Protein AF-A0A2N5ZGB9-F1 (afdb_monomer)

Foldseek 3Di:
DDAAEDELLCLVVVVDDDDAQGKHKYWWKEKEADDPCLVVCVVVVDDPDQQRSYAYFDWFQDPVRFIAFDDCQRCLVRVVVCCPVRVHQEYEGADDHDPVSQVVSVVVSHWYKHADHPCRVVQSVFKPRWDFDADVVVHRRGITMIIGRIGMIGID

InterPro domains:
  IPR004647 Fe-S hydro-lyase, tartrate dehydratase beta-type, catalytic domain [PF05683] (25-152)
  IPR036660 Fe-S hydro-lyase, tartrate dehydratase beta-type, catalytic domain superfamily [G3DSA:3.20.130.10] (12-154)
  IPR036660 Fe-S hydro-lyase, tartrate dehydratase beta-type, catalytic domain superfamily [SSF117457] (21-146)

Secondary structure (DSSP, 8-state):
-PPEEEEHHHHHTTS--PPTT-EEEEEEEEEE--HHHHHHHHHTT------TTEEEE-EEE-TTS-EEE-BGGGGHHHHHHHHHHS---EEEEBS---HHHHHHHHHTT-EEEEPPTT-HHHHHHHBPPPEEEE-GGGGGGSEEEEEEEEEEEEE-

Sequence (156 aa):
MSLKRILIEDIYKNKKIPLAGGFYYITGEIIIMRDTAHKRFIQNNEKIIDFNNKAIFYAGPLRSGILGPTTSSRMDPFTLWFAKERGVRLFIGKGKRDESLVKILRNMGVYCASVPGGISSYLSKNIQTPESILYKELGCESIFVSKVRHILVQFL

pLDDT: mean 93.17, std 6.61, range [49.12, 98.5]

Solvent-accessible surface area (backbone atoms only — not comparable to full-atom values): 8328 Å² total; per-residue (Å²): 134,85,75,49,78,44,49,45,47,32,49,73,68,69,74,48,82,85,51,66,73,38,63,32,31,38,25,42,42,32,37,30,33,34,72,68,38,53,54,51,41,59,76,67,61,64,77,88,73,83,37,78,53,27,29,42,30,27,30,34,54,41,98,86,64,40,35,39,70,34,66,37,49,81,47,52,90,52,46,65,53,41,35,70,81,50,61,35,43,36,39,35,19,19,74,70,62,60,66,68,57,52,52,53,35,46,77,71,67,22,47,46,32,26,34,74,83,92,44,29,72,61,42,40,76,27,35,51,84,65,46,75,78,41,60,67,89,52,56,49,35,17,34,23,43,36,42,36,66,55,46,70,32,31,29,96

Organism: Muiribacterium halophilum (NCBI:txid2053465)

Radius of gyration: 14.25 Å; Cα contacts (8 Å, |Δi|>4): 331; chains: 1; bounding box: 36×32×44 Å

Structure (mmCIF, N/CA/C/O backbone):
data_AF-A0A2N5ZGB9-F1
#
_entry.id   AF-A0A2N5ZGB9-F1
#
loop_
_atom_site.group_PDB
_atom_site.id
_atom_site.type_symbol
_atom_site.label_atom_id
_atom_site.label_alt_id
_atom_site.label_comp_id
_atom_site.label_asym_id
_atom_site.label_entity_id
_atom_site.label_seq_id
_atom_site.pdbx_PDB_ins_code
_atom_site.Cartn_x
_atom_site.Cartn_y
_atom_site.Cartn_z
_atom_site.occupancy
_atom_site.B_iso_or_equiv
_atom_site.auth_seq_id
_atom_site.auth_comp_id
_atom_site.auth_asym_id
_atom_site.auth_atom_id
_atom_site.pdbx_PDB_model_num
ATOM 1 N N . MET A 1 1 ? -6.858 -6.418 -27.625 1.00 49.12 1 MET A N 1
ATOM 2 C CA . MET A 1 1 ? -7.704 -6.385 -26.410 1.00 49.12 1 MET A CA 1
ATOM 3 C C . MET A 1 1 ? -7.255 -5.191 -25.573 1.00 49.12 1 MET A C 1
ATOM 5 O O . MET A 1 1 ? -6.086 -5.146 -25.213 1.00 49.12 1 MET A O 1
ATOM 9 N N . SER A 1 2 ? -8.090 -4.169 -25.368 1.00 66.94 2 SER A N 1
ATOM 10 C CA . SER A 1 2 ? -7.698 -2.992 -24.578 1.00 66.94 2 SER A CA 1
ATOM 11 C C . SER A 1 2 ? -7.672 -3.349 -23.088 1.00 66.94 2 SER A C 1
ATOM 13 O O . SER A 1 2 ? -8.632 -3.903 -22.553 1.00 66.94 2 SER A O 1
ATOM 15 N N . LEU A 1 3 ? -6.556 -3.071 -22.410 1.00 74.31 3 LEU A N 1
ATOM 16 C CA . LEU A 1 3 ? -6.450 -3.274 -20.964 1.00 74.31 3 LEU A CA 1
ATOM 17 C C . LEU A 1 3 ? -7.438 -2.352 -20.233 1.00 74.31 3 LEU A C 1
ATOM 19 O O . LEU A 1 3 ? -7.521 -1.154 -20.519 1.00 74.31 3 LEU A O 1
ATOM 23 N N . LYS A 1 4 ? -8.190 -2.915 -19.282 1.00 86.75 4 LYS A N 1
ATOM 24 C CA . LYS A 1 4 ? -9.226 -2.196 -18.529 1.00 86.75 4 LYS A CA 1
ATOM 25 C C . LYS A 1 4 ? -8.592 -1.216 -17.533 1.00 86.75 4 LYS A C 1
ATOM 27 O O . LYS A 1 4 ? -7.580 -1.519 -16.905 1.00 86.75 4 LYS A O 1
ATOM 32 N N . ARG A 1 5 ? -9.213 -0.042 -17.372 1.00 92.19 5 ARG A N 1
ATOM 33 C CA . ARG A 1 5 ? -8.816 1.000 -16.406 1.00 92.19 5 ARG A CA 1
ATOM 34 C C . ARG A 1 5 ? -9.733 0.996 -15.181 1.00 92.19 5 ARG A C 1
ATOM 36 O O . ARG A 1 5 ? -10.959 0.936 -15.327 1.00 92.19 5 ARG A O 1
ATOM 43 N N . ILE A 1 6 ? -9.149 1.110 -13.994 1.00 94.69 6 ILE A N 1
ATOM 44 C CA . ILE A 1 6 ? -9.844 1.182 -12.704 1.00 94.69 6 ILE A CA 1
ATOM 45 C C . ILE A 1 6 ? -9.396 2.448 -11.969 1.00 94.69 6 ILE A C 1
ATOM 47 O O . ILE A 1 6 ? -8.200 2.678 -11.792 1.00 94.69 6 ILE A O 1
ATOM 51 N N . LEU A 1 7 ? -10.357 3.260 -11.526 1.00 96.75 7 LEU A N 1
ATOM 52 C CA . LEU A 1 7 ? -10.079 4.312 -10.554 1.00 96.75 7 LEU A CA 1
ATOM 53 C C . LEU A 1 7 ? -10.034 3.679 -9.163 1.00 96.75 7 LEU A C 1
ATOM 55 O O . LEU A 1 7 ? -10.876 2.839 -8.848 1.00 96.75 7 LEU A O 1
ATOM 59 N N . ILE A 1 8 ? -9.083 4.072 -8.318 1.00 96.75 8 ILE A N 1
ATOM 60 C CA . ILE A 1 8 ? -8.980 3.525 -6.954 1.00 96.75 8 ILE A CA 1
ATOM 61 C C . ILE A 1 8 ? -10.292 3.756 -6.188 1.00 96.75 8 ILE A C 1
ATOM 63 O O . ILE A 1 8 ? -10.794 2.841 -5.544 1.00 96.75 8 ILE A O 1
ATOM 67 N N . GLU A 1 9 ? -10.922 4.919 -6.344 1.00 95.62 9 GLU A N 1
ATOM 68 C CA . GLU A 1 9 ? -12.234 5.206 -5.752 1.00 95.62 9 GLU A CA 1
ATOM 69 C C . GLU A 1 9 ? -13.369 4.275 -6.226 1.00 95.62 9 GLU A C 1
ATOM 71 O O . GLU A 1 9 ? -14.312 4.031 -5.473 1.00 95.62 9 GLU A O 1
ATOM 76 N N . ASP A 1 10 ? -13.292 3.707 -7.437 1.00 95.12 10 ASP A N 1
ATOM 77 C CA . ASP A 1 10 ? -14.307 2.768 -7.937 1.00 95.12 10 ASP A CA 1
ATOM 78 C C . ASP A 1 10 ? -14.289 1.460 -7.137 1.00 95.12 10 ASP A C 1
ATOM 80 O O . ASP A 1 10 ? -15.337 0.835 -6.968 1.00 95.12 10 ASP A O 1
ATOM 84 N N . ILE A 1 11 ? -13.120 1.062 -6.619 1.00 93.38 11 ILE A N 1
ATOM 85 C CA . ILE A 1 11 ? -12.977 -0.096 -5.725 1.00 93.38 11 ILE A CA 1
ATOM 86 C C . ILE A 1 11 ? -13.665 0.203 -4.392 1.00 93.38 11 ILE A C 1
ATOM 88 O O . ILE A 1 11 ? -14.421 -0.619 -3.877 1.00 93.38 11 ILE A O 1
ATOM 92 N N . TYR A 1 12 ? -13.470 1.408 -3.852 1.00 93.69 12 TYR A N 1
ATOM 93 C CA . TYR A 1 12 ? -14.114 1.831 -2.607 1.00 93.69 12 TYR A CA 1
ATOM 94 C C . TYR A 1 12 ? -15.635 1.920 -2.743 1.00 93.69 12 TYR A C 1
ATOM 96 O O . TYR A 1 12 ? -16.344 1.540 -1.817 1.00 93.69 12 TYR A O 1
ATOM 104 N N . LYS A 1 13 ? -16.136 2.338 -3.907 1.00 92.44 13 LYS A N 1
ATOM 105 C CA . LYS A 1 13 ? -17.571 2.446 -4.213 1.00 92.44 13 LYS A CA 1
ATOM 106 C C . LYS A 1 13 ? -18.199 1.133 -4.705 1.00 92.44 13 LYS A C 1
ATOM 108 O O . LYS A 1 13 ? -19.364 1.143 -5.087 1.00 92.44 13 LYS A O 1
ATOM 113 N N . ASN A 1 14 ? -17.446 0.027 -4.746 1.00 87.50 14 ASN A N 1
ATOM 114 C CA . ASN A 1 14 ? -17.861 -1.258 -5.332 1.00 87.50 14 ASN A CA 1
ATOM 115 C C . ASN A 1 14 ? -18.384 -1.147 -6.785 1.00 87.50 14 ASN A C 1
ATOM 117 O O . ASN A 1 14 ? -19.164 -1.981 -7.235 1.00 87.50 14 ASN A O 1
ATOM 121 N N . LYS A 1 15 ? -17.958 -0.125 -7.539 1.00 88.75 15 LYS A N 1
ATOM 122 C CA . LYS A 1 15 ? -18.366 0.092 -8.939 1.00 88.75 15 LYS A CA 1
ATOM 123 C C . LYS A 1 15 ? -17.592 -0.787 -9.914 1.00 88.75 15 LYS A C 1
ATOM 125 O O . LYS A 1 15 ? -18.078 -1.081 -11.004 1.00 88.75 15 LYS A O 1
ATOM 130 N N . LYS A 1 16 ? -16.373 -1.187 -9.541 1.00 84.31 16 LYS A N 1
ATOM 131 C CA . LYS A 1 16 ? -15.533 -2.102 -10.317 1.00 84.31 16 LYS A CA 1
ATOM 132 C C . LYS A 1 16 ? -14.898 -3.134 -9.406 1.00 84.31 16 LYS A C 1
ATOM 134 O O . LYS A 1 16 ? -14.183 -2.788 -8.471 1.00 84.31 16 LYS A O 1
ATOM 139 N N . ILE A 1 17 ? -15.130 -4.397 -9.741 1.00 86.12 17 ILE A N 1
ATOM 140 C CA . ILE A 1 17 ? -14.568 -5.548 -9.043 1.00 86.12 17 ILE A CA 1
ATOM 141 C C . ILE A 1 17 ? -13.483 -6.138 -9.950 1.00 86.12 17 ILE A C 1
ATOM 143 O O . ILE A 1 17 ? -13.806 -6.670 -11.018 1.00 86.12 17 ILE A O 1
ATOM 147 N N . PRO A 1 18 ? -12.196 -5.992 -9.600 1.00 88.00 18 PRO A N 1
ATOM 148 C CA . PRO A 1 18 ? -11.120 -6.588 -10.371 1.00 88.00 18 PRO A CA 1
ATOM 149 C C . PRO A 1 18 ? -11.144 -8.112 -10.224 1.00 88.00 18 PRO A C 1
ATOM 151 O O . PRO A 1 18 ? -11.347 -8.652 -9.138 1.00 88.00 18 PRO A O 1
ATOM 154 N N . LEU A 1 19 ? -10.908 -8.806 -11.335 1.00 90.00 19 LEU A N 1
ATOM 155 C CA . LEU A 1 19 ? -10.760 -10.261 -11.345 1.00 90.00 19 LEU A CA 1
ATOM 156 C C . LEU A 1 19 ? -9.336 -10.654 -10.942 1.00 90.00 19 LEU A C 1
ATOM 158 O O . LEU A 1 19 ? -8.373 -10.065 -11.441 1.00 90.00 19 LEU A O 1
ATOM 162 N N . ALA A 1 20 ? -9.214 -11.676 -10.093 1.00 89.69 20 ALA A N 1
ATOM 163 C CA . ALA A 1 20 ? -7.929 -12.279 -9.743 1.00 89.69 20 ALA A CA 1
ATOM 164 C C . ALA A 1 20 ? -7.184 -12.756 -11.003 1.00 89.69 20 ALA A C 1
ATOM 166 O O . ALA A 1 20 ? -7.794 -13.237 -11.959 1.00 89.69 20 ALA A O 1
ATOM 167 N N . GLY A 1 21 ? -5.868 -12.562 -11.031 1.00 91.00 21 GLY A N 1
ATOM 168 C CA . GLY A 1 21 ? -5.000 -12.809 -12.184 1.00 91.00 21 GLY A CA 1
ATOM 169 C C . GLY A 1 21 ? -5.105 -11.769 -13.306 1.00 91.00 21 GLY A C 1
ATOM 170 O O . GLY A 1 21 ? -4.236 -11.736 -14.179 1.00 91.00 21 GLY A O 1
ATOM 171 N N . GLY A 1 22 ? -6.125 -10.905 -13.291 1.00 92.94 22 GLY A N 1
ATOM 172 C CA . GLY A 1 22 ? -6.364 -9.916 -14.334 1.00 92.94 22 GLY A CA 1
ATOM 173 C C . GLY A 1 22 ? -5.418 -8.718 -14.259 1.00 92.94 22 GLY A C 1
ATOM 174 O O . GLY A 1 22 ? -5.081 -8.229 -13.178 1.00 92.94 22 GLY A O 1
ATOM 175 N N . PHE A 1 23 ? -5.036 -8.216 -15.434 1.00 94.19 23 PHE A N 1
ATOM 176 C CA . PHE A 1 23 ? -4.209 -7.023 -15.586 1.00 94.19 23 PHE A CA 1
ATOM 177 C C . PHE A 1 23 ? -5.064 -5.783 -15.831 1.00 94.19 23 PHE A C 1
ATOM 179 O O . PHE A 1 23 ? -5.936 -5.771 -16.704 1.00 94.19 23 PHE A O 1
ATOM 186 N N . TYR A 1 24 ? -4.780 -4.725 -15.079 1.00 95.50 24 TYR A N 1
ATOM 187 C CA . TYR A 1 24 ? -5.517 -3.470 -15.137 1.00 95.50 24 TYR A CA 1
ATOM 188 C C . TYR A 1 24 ? -4.566 -2.289 -15.024 1.00 95.50 24 TYR A C 1
ATOM 190 O O . TYR A 1 24 ? -3.534 -2.353 -14.357 1.00 95.50 24 TYR A O 1
ATOM 198 N N . TYR A 1 25 ? -4.958 -1.181 -15.640 1.00 95.88 25 TYR A N 1
ATOM 199 C CA . TYR A 1 25 ? -4.376 0.113 -15.324 1.00 95.88 25 TYR A CA 1
ATOM 200 C C . TYR A 1 25 ? -5.121 0.734 -14.151 1.00 95.88 25 TYR A C 1
ATOM 202 O O . TYR A 1 25 ? -6.352 0.784 -14.164 1.00 95.88 25 TYR A O 1
ATOM 210 N N . ILE A 1 26 ? -4.382 1.242 -13.172 1.00 96.06 26 ILE A N 1
ATOM 211 C CA . ILE A 1 26 ? -4.946 1.930 -12.009 1.00 96.06 26 ILE A CA 1
ATOM 212 C C . ILE A 1 26 ? -4.555 3.407 -11.970 1.00 96.06 26 ILE A C 1
ATOM 214 O O . ILE A 1 26 ? -3.423 3.780 -12.293 1.00 96.06 26 ILE A O 1
ATOM 218 N N . THR A 1 27 ? -5.517 4.226 -11.550 1.00 97.50 27 THR A N 1
ATOM 219 C CA . THR A 1 27 ? -5.421 5.686 -11.431 1.00 97.50 27 THR A CA 1
ATOM 220 C C . THR A 1 27 ? -6.040 6.124 -10.107 1.00 97.50 27 THR A C 1
ATOM 222 O O . THR A 1 27 ? -7.102 5.626 -9.733 1.00 97.50 27 THR A O 1
ATOM 225 N N . GLY A 1 28 ? -5.418 7.066 -9.401 1.00 97.62 28 GLY A N 1
ATOM 226 C CA . GLY A 1 28 ? -5.969 7.620 -8.163 1.00 97.62 28 GLY A CA 1
ATOM 227 C C . GLY A 1 28 ? -4.899 8.044 -7.166 1.00 97.62 28 GLY A C 1
ATOM 228 O O . GLY A 1 28 ? -3.752 8.291 -7.537 1.00 97.62 28 GLY A O 1
ATOM 229 N N . GLU A 1 29 ? -5.280 8.130 -5.898 1.00 98.06 29 GLU A N 1
ATOM 230 C CA . GLU A 1 29 ? -4.386 8.529 -4.813 1.00 98.06 29 GLU A CA 1
ATOM 231 C C . GLU A 1 29 ? -3.752 7.315 -4.134 1.00 98.06 29 GLU A C 1
ATOM 233 O O . GLU A 1 29 ? -4.371 6.256 -3.987 1.00 98.06 29 GLU A O 1
ATOM 238 N N . ILE A 1 30 ? -2.499 7.476 -3.720 1.00 97.88 30 ILE A N 1
ATOM 239 C CA . ILE A 1 30 ? -1.723 6.435 -3.059 1.00 97.88 30 ILE A CA 1
ATOM 240 C C . ILE A 1 30 ? -1.018 6.981 -1.819 1.00 97.88 30 ILE A C 1
ATOM 242 O O . ILE A 1 30 ? -0.515 8.105 -1.811 1.00 97.88 30 ILE A O 1
ATOM 246 N N . ILE A 1 31 ? -0.946 6.142 -0.792 1.00 98.19 31 ILE A N 1
ATOM 247 C CA . ILE A 1 31 ? -0.063 6.303 0.357 1.00 98.19 31 ILE A CA 1
ATOM 248 C C . ILE A 1 31 ? 1.120 5.361 0.158 1.00 98.19 31 ILE A C 1
ATOM 250 O O . ILE A 1 31 ? 0.948 4.147 0.062 1.00 98.19 31 ILE A O 1
ATOM 254 N N . ILE A 1 32 ? 2.323 5.914 0.068 1.00 97.56 32 ILE A N 1
ATOM 255 C CA . ILE A 1 32 ? 3.553 5.141 -0.092 1.00 97.56 32 ILE A CA 1
ATOM 256 C C . ILE A 1 32 ? 4.171 4.943 1.285 1.00 97.56 32 ILE A C 1
ATOM 258 O O . ILE A 1 32 ? 4.503 5.910 1.966 1.00 97.56 32 ILE A O 1
ATOM 262 N N . MET A 1 33 ? 4.321 3.687 1.689 1.00 97.50 33 MET A N 1
ATOM 263 C CA . MET A 1 33 ? 4.938 3.307 2.958 1.00 97.50 33 MET A CA 1
ATOM 264 C C . MET A 1 33 ? 5.387 1.849 2.913 1.00 97.50 33 MET A C 1
ATOM 266 O O . MET A 1 33 ? 4.843 1.042 2.158 1.00 97.50 33 MET A O 1
ATOM 270 N N . ARG A 1 34 ? 6.373 1.493 3.738 1.00 97.06 34 ARG A N 1
ATOM 271 C CA . ARG A 1 34 ? 6.891 0.123 3.874 1.00 97.06 34 ARG A CA 1
ATOM 272 C C . ARG A 1 34 ? 7.551 -0.085 5.236 1.00 97.06 34 ARG A C 1
ATOM 274 O O . ARG A 1 34 ? 7.775 0.882 5.954 1.00 97.06 34 ARG A O 1
ATOM 281 N N . ASP A 1 35 ? 7.814 -1.342 5.571 1.00 96.06 35 ASP A N 1
ATOM 282 C CA . ASP A 1 35 ? 8.691 -1.799 6.655 1.00 96.06 35 ASP A CA 1
ATOM 283 C C . ASP A 1 35 ? 8.520 -0.987 7.962 1.00 96.06 35 ASP A C 1
ATOM 285 O O . ASP A 1 35 ? 7.488 -1.108 8.633 1.00 96.06 35 ASP A O 1
ATOM 289 N N . THR A 1 36 ? 9.487 -0.134 8.315 1.00 97.25 36 THR A N 1
ATOM 290 C CA . THR A 1 36 ? 9.514 0.605 9.589 1.00 97.25 36 THR A CA 1
ATOM 291 C C . THR A 1 36 ? 8.312 1.529 9.765 1.00 97.25 36 THR A C 1
ATOM 293 O O . THR A 1 36 ? 7.760 1.614 10.864 1.00 97.25 36 THR A O 1
ATOM 296 N N . ALA A 1 37 ? 7.850 2.176 8.690 1.00 97.56 37 ALA A N 1
ATOM 297 C CA . ALA A 1 37 ? 6.684 3.051 8.757 1.00 97.56 37 ALA A CA 1
ATOM 298 C C . ALA A 1 37 ? 5.402 2.294 9.114 1.00 97.56 37 ALA A C 1
ATOM 300 O O . ALA A 1 37 ? 4.613 2.814 9.894 1.00 97.56 37 ALA A O 1
ATOM 301 N N . HIS A 1 38 ? 5.198 1.067 8.615 1.00 97.94 38 HIS A N 1
ATOM 302 C CA . HIS A 1 38 ? 4.022 0.269 8.994 1.00 97.94 38 HIS A CA 1
ATOM 303 C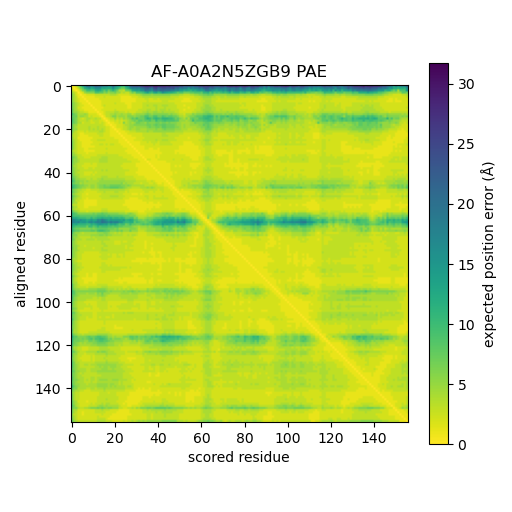 C . HIS A 1 38 ? 4.039 -0.049 10.485 1.00 97.94 38 HIS A C 1
ATOM 305 O O . HIS A 1 38 ? 3.051 0.173 11.184 1.00 97.94 38 HIS A O 1
ATOM 311 N N . LYS A 1 39 ? 5.187 -0.536 10.970 1.00 97.69 39 LYS A N 1
ATOM 312 C CA . LYS A 1 39 ? 5.366 -0.898 12.375 1.00 97.69 39 LYS A CA 1
ATOM 313 C C . LYS A 1 39 ? 5.115 0.304 13.284 1.00 97.69 39 LYS A C 1
ATOM 315 O O . LYS A 1 39 ? 4.312 0.204 14.206 1.00 97.69 39 LYS A O 1
ATOM 320 N N . ARG A 1 40 ? 5.753 1.441 12.997 1.00 97.50 40 ARG A N 1
ATOM 321 C CA . ARG A 1 40 ? 5.644 2.646 13.825 1.00 97.50 40 ARG A CA 1
ATOM 322 C C . ARG A 1 40 ? 4.246 3.258 13.780 1.00 97.50 40 ARG A C 1
ATOM 324 O O . ARG A 1 40 ? 3.722 3.614 14.828 1.00 97.50 40 ARG A O 1
ATOM 331 N N . PHE A 1 41 ? 3.612 3.281 12.606 1.00 97.81 41 PHE A N 1
ATOM 332 C CA . PHE A 1 41 ? 2.245 3.781 12.451 1.00 97.81 41 PHE A CA 1
ATOM 333 C C . PHE A 1 41 ? 1.254 3.017 13.339 1.00 97.81 41 PHE A C 1
ATOM 335 O O . PHE A 1 41 ? 0.410 3.624 13.998 1.00 97.81 41 PHE A O 1
ATOM 342 N N . ILE A 1 42 ? 1.383 1.687 13.386 1.00 97.31 42 ILE A N 1
ATOM 343 C CA . ILE A 1 42 ? 0.544 0.822 14.225 1.00 97.31 42 ILE A CA 1
ATOM 344 C C . ILE A 1 42 ? 0.876 1.011 15.706 1.00 97.31 42 ILE A C 1
ATOM 346 O O . ILE A 1 42 ? -0.032 1.219 16.504 1.00 97.31 42 ILE A O 1
ATOM 350 N N . GLN A 1 43 ? 2.161 0.975 16.075 1.00 97.19 43 GLN A N 1
ATOM 351 C CA . GLN A 1 43 ? 2.606 1.119 17.469 1.00 97.19 43 GLN A CA 1
ATOM 352 C C . GLN A 1 43 ? 2.169 2.447 18.093 1.00 97.19 43 GLN A C 1
ATOM 354 O O . GLN A 1 43 ? 1.748 2.475 19.245 1.00 97.19 43 GLN A O 1
ATOM 359 N N . ASN A 1 44 ? 2.230 3.528 17.319 1.00 96.88 44 ASN A N 1
ATOM 360 C CA . ASN A 1 44 ? 1.826 4.858 17.762 1.00 96.88 44 ASN A CA 1
ATOM 361 C C . ASN A 1 44 ? 0.321 5.117 17.596 1.00 96.88 44 ASN A C 1
ATOM 363 O O . ASN A 1 44 ? -0.167 6.162 18.019 1.00 96.88 44 ASN A O 1
ATOM 367 N N . ASN A 1 45 ? -0.411 4.202 16.953 1.00 94.00 45 ASN A N 1
ATOM 368 C CA . ASN A 1 45 ? -1.810 4.374 16.571 1.00 94.00 45 ASN A CA 1
ATOM 369 C C . ASN A 1 45 ? -2.089 5.725 15.872 1.00 94.00 45 ASN A C 1
ATOM 371 O O . ASN A 1 45 ? -3.074 6.405 16.164 1.00 94.00 45 ASN A O 1
ATOM 375 N N . GLU A 1 46 ? -1.220 6.121 14.940 1.00 95.19 46 GLU A N 1
ATOM 376 C CA . GLU A 1 46 ? -1.229 7.447 14.298 1.00 95.19 46 GLU A CA 1
ATOM 377 C C . GLU A 1 46 ? -2.569 7.772 13.643 1.00 95.19 46 GLU A C 1
ATOM 379 O O . GLU A 1 46 ? -3.032 6.996 12.820 1.00 95.19 46 GLU A O 1
ATOM 384 N N . LYS A 1 47 ? -3.208 8.915 13.906 1.00 92.81 47 LYS A N 1
ATOM 385 C CA . LYS A 1 47 ? -4.550 9.229 13.350 1.00 92.81 47 LYS A CA 1
ATOM 386 C C . LYS A 1 47 ? -4.558 10.261 12.223 1.00 92.81 47 LYS A C 1
ATOM 388 O O . LYS A 1 47 ? -5.607 10.517 11.648 1.00 92.81 47 LYS A O 1
ATOM 393 N N . ILE A 1 48 ? -3.400 10.828 11.897 1.00 92.19 48 ILE A N 1
ATOM 394 C CA . ILE A 1 48 ? -3.297 11.996 11.012 1.00 92.19 48 ILE A CA 1
ATOM 395 C C . ILE A 1 48 ? -3.527 11.685 9.524 1.00 92.19 48 ILE A C 1
ATOM 397 O O . ILE A 1 48 ? -3.766 12.594 8.736 1.00 92.19 48 ILE A O 1
ATOM 401 N N . ILE A 1 49 ? -3.461 10.411 9.123 1.00 94.44 49 ILE A N 1
ATOM 402 C CA . ILE A 1 49 ? -3.558 10.001 7.716 1.00 94.44 49 ILE A CA 1
ATOM 403 C C . ILE A 1 49 ? -4.964 9.502 7.394 1.00 94.44 49 ILE A C 1
ATOM 405 O O . ILE A 1 49 ? -5.439 8.533 7.989 1.00 94.44 49 ILE A O 1
ATOM 409 N N . ASP A 1 50 ? -5.583 10.123 6.390 1.00 94.69 50 ASP A N 1
ATOM 410 C CA . ASP A 1 50 ? -6.830 9.661 5.784 1.00 94.69 50 ASP A CA 1
ATOM 411 C C . ASP A 1 50 ? -6.564 8.663 4.645 1.00 94.69 50 ASP A C 1
ATOM 413 O O . ASP A 1 50 ? -6.034 9.017 3.587 1.00 94.69 50 ASP A O 1
ATOM 417 N N . PHE A 1 51 ? -6.997 7.419 4.842 1.00 96.75 51 PHE A N 1
ATOM 418 C CA . PHE A 1 51 ? -6.862 6.326 3.875 1.00 96.75 51 PHE A CA 1
ATOM 419 C C . PHE A 1 51 ? -8.072 6.176 2.939 1.00 96.75 51 PHE A C 1
ATOM 421 O O . PHE A 1 51 ? -8.060 5.314 2.053 1.00 96.75 51 PHE A O 1
ATOM 428 N N . ASN A 1 52 ?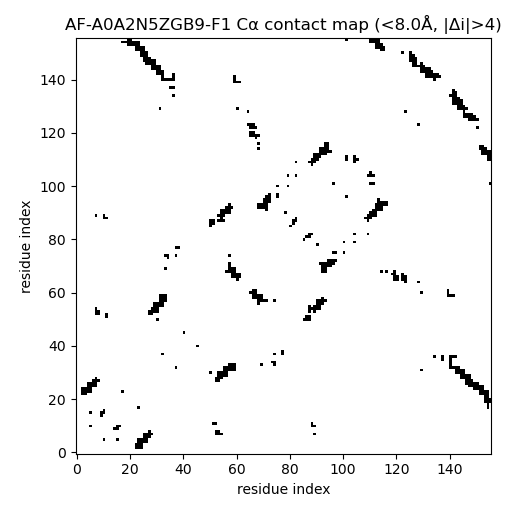 -9.118 6.993 3.095 1.00 94.56 52 ASN A N 1
ATOM 429 C CA . ASN A 1 52 ? -10.310 6.886 2.261 1.00 94.56 52 ASN A CA 1
ATOM 430 C C . ASN A 1 52 ? -9.979 7.144 0.791 1.00 94.56 52 ASN A C 1
ATOM 432 O O . ASN A 1 52 ? -9.353 8.147 0.445 1.00 94.56 52 ASN A O 1
ATOM 436 N N . ASN A 1 53 ? -10.430 6.229 -0.072 1.00 96.19 53 ASN A N 1
ATOM 437 C CA . ASN A 1 53 ? -10.190 6.240 -1.517 1.00 96.19 53 ASN A CA 1
ATOM 438 C C . ASN A 1 53 ? -8.704 6.216 -1.933 1.00 96.19 53 ASN A C 1
ATOM 440 O O . ASN A 1 53 ? -8.402 6.530 -3.087 1.00 96.19 53 ASN A O 1
ATOM 444 N N . LYS A 1 54 ? -7.779 5.817 -1.044 1.00 98.00 54 LYS A N 1
ATOM 445 C CA . LYS A 1 54 ? -6.338 5.733 -1.340 1.00 98.00 54 LYS A CA 1
ATOM 446 C C . LYS A 1 54 ? -5.833 4.305 -1.216 1.00 98.00 54 LYS A C 1
ATOM 448 O O . LYS A 1 54 ? -6.153 3.604 -0.262 1.00 98.00 54 LYS A O 1
ATOM 453 N N . ALA A 1 55 ? -4.994 3.876 -2.150 1.00 98.31 55 ALA A N 1
ATOM 454 C CA . ALA A 1 55 ? -4.309 2.594 -2.015 1.00 98.31 55 ALA A CA 1
ATOM 455 C C . ALA A 1 55 ? -3.034 2.743 -1.181 1.00 98.31 55 ALA A C 1
ATOM 457 O O . ALA A 1 55 ? -2.354 3.763 -1.277 1.00 98.31 55 ALA A O 1
ATOM 458 N N . ILE A 1 56 ? -2.649 1.710 -0.433 1.00 98.50 56 ILE A N 1
ATOM 459 C CA . ILE A 1 56 ? -1.286 1.637 0.105 1.00 98.50 56 ILE A CA 1
ATOM 460 C C . ILE A 1 56 ? -0.382 1.023 -0.964 1.00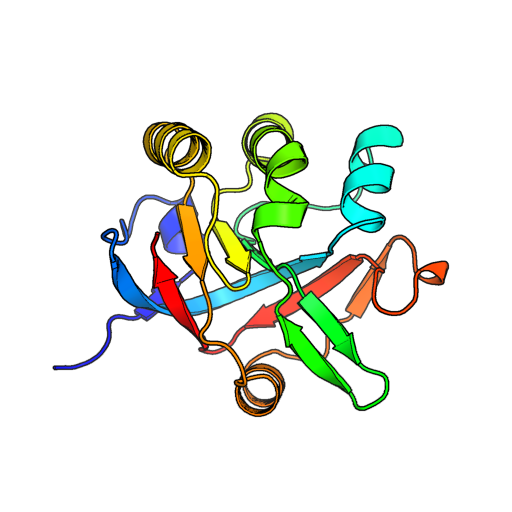 98.50 56 ILE A C 1
ATOM 462 O O . ILE A 1 56 ? -0.617 -0.101 -1.407 1.00 98.50 56 ILE A O 1
ATOM 466 N N . PHE A 1 57 ? 0.660 1.747 -1.371 1.00 97.88 57 PHE A N 1
ATOM 467 C CA . PHE A 1 57 ? 1.686 1.257 -2.285 1.00 97.88 57 PHE A CA 1
ATOM 468 C C . PHE A 1 57 ? 2.993 0.995 -1.530 1.00 97.88 57 PHE A C 1
ATOM 470 O O . PHE A 1 57 ? 3.658 1.915 -1.054 1.00 97.88 57 PHE A O 1
ATOM 477 N N . TYR A 1 58 ? 3.388 -0.273 -1.451 1.00 97.06 58 TYR A N 1
ATOM 478 C CA . TYR A 1 58 ? 4.650 -0.695 -0.862 1.00 97.06 58 TYR A CA 1
ATOM 479 C C . TYR A 1 58 ? 5.812 -0.323 -1.782 1.00 97.06 58 TYR A C 1
ATOM 481 O O . TYR A 1 58 ? 6.226 -1.087 -2.658 1.00 97.06 58 TYR A O 1
ATOM 489 N N . ALA A 1 59 ? 6.340 0.874 -1.583 1.00 94.50 59 ALA A N 1
ATOM 490 C CA . ALA A 1 59 ? 7.451 1.425 -2.337 1.00 94.50 59 ALA A CA 1
ATOM 491 C C . ALA A 1 59 ? 8.269 2.370 -1.449 1.00 94.50 59 ALA A C 1
ATOM 493 O O . ALA A 1 59 ? 7.892 2.671 -0.317 1.00 94.50 59 ALA A O 1
ATOM 494 N N . GLY A 1 60 ? 9.409 2.818 -1.961 1.00 89.94 60 GLY A N 1
ATOM 495 C CA . GLY A 1 60 ? 10.186 3.895 -1.357 1.00 89.94 60 GLY A CA 1
ATOM 496 C C . GLY A 1 60 ? 10.911 4.679 -2.450 1.00 89.94 60 GLY A C 1
ATOM 497 O O . GLY A 1 60 ? 11.450 4.052 -3.370 1.00 89.94 60 GLY A O 1
ATOM 498 N N . PRO A 1 61 ? 10.906 6.022 -2.408 1.00 85.56 61 PRO A N 1
ATOM 499 C CA . PRO A 1 61 ? 11.655 6.818 -3.369 1.00 85.56 61 PRO A CA 1
ATOM 500 C C . PRO A 1 61 ? 13.156 6.628 -3.136 1.00 85.56 61 PRO A C 1
ATOM 502 O O . PRO A 1 61 ? 13.638 6.726 -2.010 1.00 85.56 61 PRO A O 1
ATOM 505 N N . LEU A 1 62 ? 13.903 6.350 -4.199 1.00 80.31 62 LEU A N 1
ATOM 506 C CA . LEU A 1 62 ? 15.363 6.340 -4.196 1.00 80.31 62 LEU A CA 1
ATOM 507 C C . LEU A 1 62 ? 15.893 7.779 -4.243 1.00 80.31 62 LEU A C 1
ATOM 509 O O . LEU A 1 62 ? 15.196 8.689 -4.690 1.00 80.31 62 LEU A O 1
ATOM 513 N N . ARG A 1 63 ? 17.160 7.983 -3.855 1.00 70.38 63 ARG A N 1
ATOM 514 C CA . ARG A 1 63 ? 17.828 9.302 -3.915 1.00 70.38 63 ARG A CA 1
ATOM 515 C C . ARG A 1 63 ? 17.768 9.959 -5.304 1.00 70.38 63 ARG A C 1
ATOM 517 O O . ARG A 1 63 ? 17.789 11.175 -5.396 1.00 70.38 63 ARG A O 1
ATOM 524 N N . SER A 1 64 ? 17.653 9.164 -6.367 1.00 69.81 64 SER A N 1
ATOM 525 C CA . SER A 1 64 ? 17.508 9.617 -7.756 1.00 69.81 64 SER A CA 1
ATOM 526 C C . SER A 1 64 ? 16.085 10.047 -8.148 1.00 69.81 64 SER A C 1
ATOM 528 O O . SER A 1 64 ? 15.832 10.294 -9.323 1.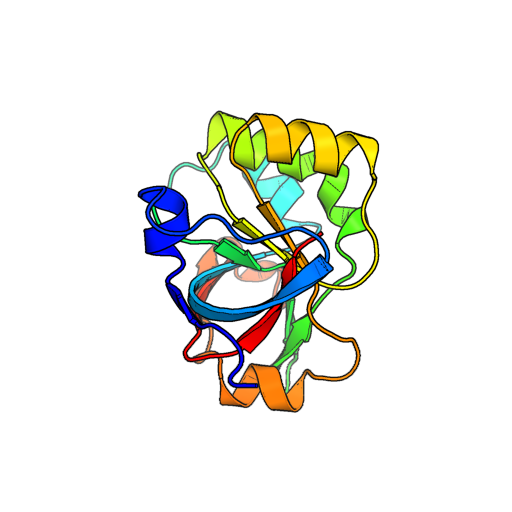00 69.81 64 SER A O 1
ATOM 530 N N . GLY A 1 65 ? 15.126 10.066 -7.215 1.00 70.12 65 GLY A N 1
ATOM 531 C CA . GLY A 1 65 ? 13.702 10.281 -7.511 1.00 70.12 65 GLY A CA 1
ATOM 532 C C . GLY A 1 65 ? 13.014 9.065 -8.149 1.00 70.12 65 GLY A C 1
ATOM 533 O O . GLY A 1 65 ? 11.831 9.113 -8.491 1.00 70.12 65 GLY A O 1
ATOM 534 N N . ILE A 1 66 ? 13.736 7.950 -8.305 1.00 82.12 66 ILE A N 1
ATOM 535 C CA . ILE A 1 66 ? 13.186 6.712 -8.855 1.00 82.12 66 ILE A CA 1
ATOM 536 C C . ILE A 1 66 ? 12.328 6.008 -7.796 1.00 82.12 66 ILE A C 1
ATOM 538 O O . ILE A 1 66 ? 12.809 5.732 -6.700 1.00 82.12 66 ILE A O 1
ATOM 542 N N . LEU A 1 67 ? 11.081 5.660 -8.119 1.00 87.25 67 LEU A N 1
ATOM 543 C CA . LEU A 1 67 ? 10.183 4.954 -7.206 1.00 87.25 67 LEU A CA 1
ATOM 544 C C . LEU A 1 67 ? 10.218 3.450 -7.492 1.00 87.25 67 LEU A C 1
ATOM 546 O O . LEU A 1 67 ? 9.726 2.982 -8.520 1.00 87.25 67 LEU A O 1
ATOM 550 N N . GLY A 1 68 ? 10.818 2.690 -6.576 1.00 87.69 68 GLY A N 1
ATOM 551 C CA . GLY A 1 68 ? 10.914 1.235 -6.675 1.00 87.69 68 GLY A CA 1
ATOM 552 C C . GLY A 1 68 ? 9.870 0.525 -5.806 1.00 87.69 68 GLY A C 1
ATOM 553 O O . GLY A 1 68 ? 9.765 0.851 -4.620 1.00 87.69 68 GLY A O 1
ATOM 554 N N . PRO A 1 69 ? 9.132 -0.471 -6.336 1.00 93.38 69 PRO A N 1
ATOM 555 C CA . PRO A 1 69 ? 8.223 -1.276 -5.533 1.00 93.38 69 PRO A CA 1
ATOM 556 C C . PRO A 1 69 ? 9.009 -2.246 -4.647 1.00 93.38 69 PRO A C 1
ATOM 558 O O . PRO A 1 69 ? 10.084 -2.740 -5.010 1.00 93.38 69 PRO A O 1
ATOM 561 N N . THR A 1 70 ? 8.444 -2.578 -3.494 1.00 93.75 70 THR A N 1
ATOM 562 C CA . THR A 1 70 ? 9.025 -3.508 -2.527 1.00 93.75 70 THR A CA 1
ATOM 563 C C . THR A 1 70 ? 8.228 -4.806 -2.437 1.00 93.75 70 THR A C 1
ATOM 565 O O . THR A 1 70 ? 7.071 -4.886 -2.849 1.00 93.75 70 THR A O 1
ATOM 568 N N . THR A 1 71 ? 8.885 -5.854 -1.946 1.00 94.94 71 THR A N 1
ATOM 569 C CA . THR A 1 71 ? 8.288 -7.185 -1.799 1.00 94.94 71 THR A CA 1
ATOM 570 C C . THR A 1 71 ? 7.107 -7.146 -0.829 1.00 94.94 71 THR A C 1
ATOM 572 O O . THR A 1 71 ? 7.279 -6.805 0.339 1.00 94.94 71 THR A O 1
ATOM 575 N N . SER A 1 72 ? 5.923 -7.521 -1.316 1.00 96.38 72 SER A N 1
ATOM 576 C CA . SER A 1 72 ? 4.654 -7.390 -0.588 1.00 96.38 72 SER A CA 1
ATOM 577 C C . SER A 1 72 ? 4.565 -8.285 0.643 1.00 96.38 72 SER A C 1
ATOM 579 O O . SER A 1 72 ? 4.024 -7.852 1.654 1.00 96.38 72 SER A O 1
ATOM 581 N N . SER A 1 73 ? 5.140 -9.491 0.589 1.00 96.00 73 SER A N 1
ATOM 582 C CA . SER A 1 73 ? 5.074 -10.460 1.691 1.00 96.00 73 SER A CA 1
ATOM 583 C C . SER A 1 73 ? 5.660 -9.938 3.003 1.00 96.00 73 SER A C 1
ATOM 585 O O . SER A 1 73 ? 5.208 -10.320 4.077 1.00 96.00 73 SER A O 1
ATOM 587 N N . ARG A 1 74 ? 6.610 -8.993 2.950 1.00 96.56 74 ARG A N 1
ATOM 588 C CA . ARG A 1 74 ? 7.140 -8.351 4.162 1.00 96.56 74 ARG A CA 1
ATOM 589 C C . ARG A 1 74 ? 6.061 -7.568 4.924 1.00 96.56 74 ARG A C 1
ATOM 591 O O . ARG A 1 74 ? 6.207 -7.344 6.120 1.00 96.56 74 ARG A O 1
ATOM 598 N N . MET A 1 75 ? 5.022 -7.098 4.226 1.00 97.81 75 MET A N 1
ATOM 599 C CA . MET A 1 75 ? 3.947 -6.268 4.781 1.00 97.81 75 MET A CA 1
ATOM 600 C C . MET A 1 75 ? 2.701 -7.078 5.161 1.00 97.81 75 MET A C 1
ATOM 602 O O . MET A 1 75 ? 1.762 -6.520 5.737 1.00 97.81 75 MET A O 1
ATOM 606 N N . ASP A 1 76 ? 2.670 -8.381 4.866 1.00 96.44 76 ASP A N 1
ATOM 607 C CA . ASP A 1 76 ? 1.554 -9.276 5.196 1.00 96.44 76 ASP A CA 1
ATOM 608 C C . ASP A 1 76 ? 1.145 -9.197 6.685 1.00 96.44 76 ASP A C 1
ATOM 610 O O . ASP A 1 76 ? -0.052 -9.013 6.932 1.00 96.44 76 ASP A O 1
ATOM 614 N N . PRO A 1 77 ? 2.075 -9.162 7.671 1.00 96.94 77 PRO A N 1
ATOM 615 C CA . PRO A 1 77 ? 1.721 -9.050 9.093 1.00 96.94 77 PRO A CA 1
ATOM 616 C C . PRO A 1 77 ? 0.919 -7.794 9.469 1.00 96.94 77 PRO A C 1
ATOM 618 O O . PRO A 1 77 ? 0.195 -7.794 10.459 1.00 96.94 77 PRO A O 1
ATOM 621 N N . PHE A 1 78 ? 1.033 -6.716 8.688 1.00 97.44 78 PHE A N 1
ATOM 622 C CA . PHE A 1 78 ? 0.372 -5.434 8.962 1.00 97.44 78 PHE A CA 1
ATOM 623 C C . PHE A 1 78 ? -0.906 -5.238 8.142 1.00 97.44 78 PHE A C 1
ATOM 625 O O . PHE A 1 78 ? -1.761 -4.424 8.485 1.00 97.44 78 PHE A O 1
ATOM 632 N N . THR A 1 79 ? -1.042 -5.964 7.033 1.00 97.38 79 THR A N 1
ATOM 633 C CA . THR A 1 79 ? -2.044 -5.671 5.998 1.00 97.38 79 THR A CA 1
ATOM 634 C C . THR A 1 79 ? -3.469 -5.829 6.512 1.00 97.38 79 THR A C 1
ATOM 636 O O . THR A 1 79 ? -4.309 -4.965 6.265 1.00 97.38 79 THR A O 1
ATOM 639 N N . LEU A 1 80 ? -3.736 -6.889 7.283 1.00 97.31 80 LEU A N 1
ATOM 640 C CA . LEU A 1 80 ? -5.059 -7.116 7.866 1.00 97.31 80 LEU A CA 1
ATOM 641 C C . LEU A 1 80 ? -5.460 -5.999 8.841 1.00 97.31 80 LEU A C 1
ATOM 643 O O . LEU A 1 80 ? -6.626 -5.611 8.874 1.00 97.31 80 LEU A O 1
ATOM 647 N N . TRP A 1 81 ? -4.503 -5.455 9.597 1.00 97.81 81 TRP A N 1
ATOM 648 C CA . TRP A 1 81 ? -4.751 -4.339 10.509 1.00 97.81 81 TRP A CA 1
ATOM 649 C C . TRP A 1 81 ? -5.139 -3.073 9.740 1.00 97.81 81 TRP A C 1
ATOM 651 O O . TRP A 1 81 ? -6.159 -2.468 10.044 1.00 97.81 81 TRP A O 1
ATOM 661 N N . PHE A 1 82 ? -4.406 -2.709 8.681 1.00 98.25 82 PHE A N 1
ATOM 662 C CA . PHE A 1 82 ? -4.756 -1.542 7.855 1.00 98.25 82 PHE A CA 1
ATOM 663 C C . PHE A 1 82 ? -6.109 -1.704 7.150 1.00 98.25 82 PHE A C 1
ATOM 665 O O . PHE A 1 82 ? -6.858 -0.737 7.016 1.00 98.25 82 PHE A O 1
ATOM 672 N N . ALA A 1 83 ? -6.445 -2.922 6.727 1.00 97.56 83 ALA A N 1
ATOM 673 C CA . ALA A 1 83 ? -7.751 -3.217 6.153 1.00 97.56 83 ALA A CA 1
ATOM 674 C C . ALA A 1 83 ? -8.890 -2.993 7.164 1.00 97.56 83 ALA A C 1
ATOM 676 O O . ALA A 1 83 ? -9.885 -2.356 6.826 1.00 97.56 83 ALA A O 1
ATOM 677 N N . LYS A 1 84 ? -8.740 -3.489 8.401 1.00 97.00 84 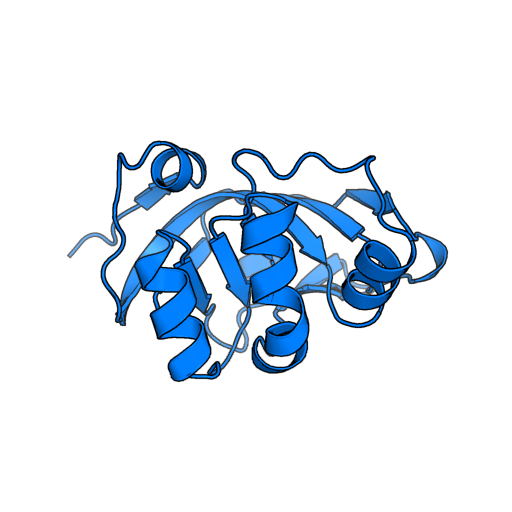LYS A N 1
ATOM 678 C CA . LYS A 1 84 ? -9.774 -3.414 9.447 1.00 97.00 84 LYS A CA 1
ATOM 679 C C . LYS A 1 84 ? -9.861 -2.044 10.110 1.00 97.00 84 LYS A C 1
ATOM 681 O O . LYS A 1 84 ? -10.927 -1.446 10.139 1.00 97.00 84 LYS A O 1
ATOM 686 N N . GLU A 1 85 ? -8.736 -1.542 10.601 1.00 96.62 85 GLU A N 1
ATOM 687 C CA . GLU A 1 85 ? -8.693 -0.348 11.448 1.00 96.62 85 GLU A CA 1
ATOM 688 C C . GLU A 1 85 ? -8.678 0.945 10.635 1.00 96.62 85 GLU A C 1
ATOM 690 O O . GLU A 1 85 ? -9.106 1.991 11.115 1.00 96.62 85 GLU A O 1
ATOM 695 N N . ARG A 1 86 ? -8.159 0.893 9.400 1.00 97.00 86 ARG A N 1
ATOM 696 C CA . ARG A 1 86 ? -7.987 2.071 8.532 1.00 97.00 86 ARG A CA 1
ATOM 697 C C . ARG A 1 86 ? -8.809 2.021 7.252 1.00 97.00 86 ARG A C 1
ATOM 699 O O . ARG A 1 86 ? -8.717 2.943 6.449 1.00 97.00 86 ARG A O 1
ATOM 706 N N . GLY A 1 87 ? -9.615 0.976 7.058 1.00 96.38 87 GLY A N 1
ATOM 707 C CA . GLY A 1 87 ? -10.517 0.856 5.912 1.00 96.38 87 GLY A CA 1
ATOM 708 C C . GLY A 1 87 ? -9.805 0.772 4.559 1.00 96.38 87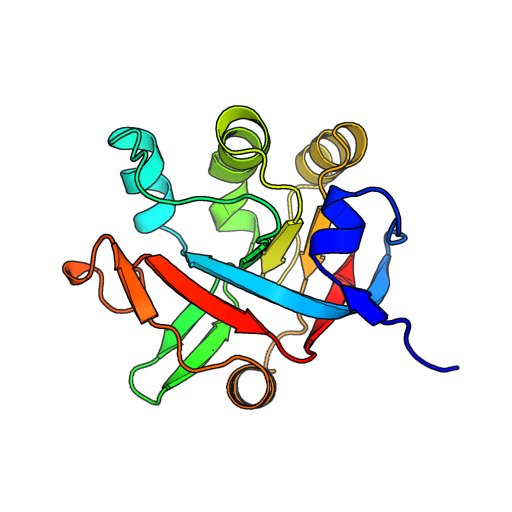 GLY A C 1
ATOM 709 O O . GLY A 1 87 ? -10.393 1.109 3.530 1.00 96.38 87 GLY A O 1
ATOM 710 N N . VAL A 1 88 ? -8.533 0.358 4.530 1.00 97.94 88 VAL A N 1
ATOM 711 C CA . VAL A 1 88 ? -7.768 0.262 3.281 1.00 97.94 88 VAL A CA 1
ATOM 712 C C . VAL A 1 88 ? -8.307 -0.885 2.431 1.00 97.94 88 VAL A C 1
ATOM 714 O O . VAL A 1 88 ? -8.344 -2.034 2.871 1.00 97.94 88 VAL A O 1
ATOM 717 N N . ARG A 1 89 ? -8.688 -0.582 1.184 1.00 97.31 89 ARG A N 1
ATOM 718 C CA . ARG A 1 89 ? -9.281 -1.559 0.252 1.00 97.31 89 ARG A CA 1
ATOM 719 C C . ARG A 1 89 ? -8.362 -2.009 -0.874 1.00 97.31 89 ARG A C 1
ATOM 721 O O . ARG A 1 89 ? -8.688 -2.975 -1.559 1.00 97.31 89 ARG A O 1
ATOM 728 N N . LEU A 1 90 ? -7.225 -1.346 -1.073 1.00 97.94 90 LEU A N 1
ATOM 729 C CA . LEU A 1 90 ? -6.260 -1.721 -2.102 1.00 97.94 90 LEU A CA 1
ATOM 730 C C . LEU A 1 90 ? -4.828 -1.620 -1.578 1.00 97.94 90 LEU A C 1
ATOM 732 O O . LEU A 1 90 ? -4.390 -0.560 -1.131 1.00 97.94 90 LEU A O 1
ATOM 736 N N . PHE A 1 91 ? -4.095 -2.721 -1.708 1.00 98.19 91 PHE A N 1
ATOM 737 C CA . PHE A 1 91 ? -2.670 -2.811 -1.420 1.00 98.19 91 PHE A CA 1
ATOM 738 C C . PHE A 1 91 ? -1.905 -3.171 -2.689 1.00 98.19 91 PHE A C 1
ATOM 740 O O . PHE A 1 91 ? -2.262 -4.124 -3.382 1.00 98.19 91 PHE A O 1
ATOM 747 N N . ILE A 1 92 ? -0.843 -2.428 -2.985 1.00 97.62 92 ILE A N 1
ATOM 748 C CA . ILE A 1 92 ? -0.026 -2.591 -4.188 1.00 97.62 92 ILE A CA 1
ATOM 749 C C . ILE A 1 92 ? 1.418 -2.847 -3.753 1.00 97.62 92 ILE A C 1
ATOM 751 O O . ILE A 1 92 ? 1.922 -2.173 -2.861 1.00 97.62 92 ILE A O 1
ATOM 755 N N . GLY A 1 93 ? 2.115 -3.782 -4.386 1.00 96.50 93 GLY A N 1
ATOM 756 C CA . GLY A 1 93 ? 3.544 -4.027 -4.162 1.00 96.50 93 GLY A CA 1
ATOM 757 C C . GLY A 1 93 ? 4.126 -4.890 -5.274 1.00 96.50 93 GLY A C 1
ATOM 758 O O . GLY A 1 93 ? 3.582 -4.894 -6.370 1.00 96.50 93 GLY A O 1
ATOM 759 N N . LYS A 1 94 ? 5.215 -5.626 -5.032 1.00 95.44 94 LYS A N 1
ATOM 760 C CA . LYS A 1 94 ? 5.717 -6.644 -5.978 1.00 95.44 94 LYS A CA 1
ATOM 761 C C . LYS A 1 94 ? 5.789 -8.034 -5.354 1.00 95.44 94 LYS A C 1
ATOM 763 O O . LYS A 1 94 ? 5.853 -8.178 -4.131 1.00 95.44 94 LYS A O 1
ATOM 768 N N . GLY A 1 95 ? 5.862 -9.047 -6.211 1.00 91.81 95 GLY A N 1
ATOM 769 C CA . GLY A 1 95 ? 6.049 -10.440 -5.813 1.00 91.81 95 GLY A CA 1
ATOM 770 C C . GLY A 1 95 ? 4.771 -11.105 -5.304 1.00 91.81 95 GLY A C 1
ATOM 771 O O . GLY A 1 95 ? 3.678 -10.545 -5.409 1.00 91.81 95 GLY A O 1
ATOM 772 N N . LYS A 1 96 ? 4.940 -12.326 -4.789 1.00 89.25 96 LYS A N 1
ATOM 773 C CA . LYS A 1 96 ? 3.865 -13.139 -4.212 1.00 89.25 96 LYS A CA 1
ATOM 774 C C . LYS A 1 96 ? 3.535 -12.685 -2.785 1.00 89.25 96 LYS A C 1
ATOM 776 O O . LYS A 1 96 ? 4.345 -12.023 -2.132 1.00 89.25 96 LYS A O 1
ATOM 781 N N . ARG A 1 97 ? 2.343 -13.059 -2.329 1.00 94.25 97 ARG A N 1
ATOM 782 C CA . ARG A 1 97 ? 1.835 -12.863 -0.965 1.00 94.25 97 ARG A CA 1
ATOM 783 C C . ARG A 1 97 ? 1.345 -14.195 -0.419 1.00 94.25 97 ARG A C 1
ATOM 785 O O . ARG A 1 97 ? 1.149 -15.127 -1.198 1.00 94.25 97 ARG A O 1
ATOM 792 N N . ASP A 1 98 ? 1.133 -14.257 0.885 1.00 93.94 98 ASP A N 1
ATOM 793 C CA . ASP A 1 98 ? 0.460 -15.391 1.508 1.00 93.94 98 ASP A CA 1
ATOM 794 C C . ASP A 1 98 ? -0.963 -15.569 0.934 1.00 93.94 98 ASP A C 1
ATOM 796 O O . ASP A 1 98 ? -1.797 -14.660 0.985 1.00 93.94 98 ASP A O 1
ATOM 800 N N . GLU A 1 99 ? -1.242 -16.740 0.356 1.00 93.12 99 GLU A N 1
ATOM 801 C CA . GLU A 1 99 ? -2.523 -17.028 -0.302 1.00 93.12 99 GLU A CA 1
ATOM 802 C C . GLU A 1 99 ? -3.700 -17.044 0.681 1.00 93.12 99 GLU A C 1
ATOM 804 O O . GLU A 1 99 ? -4.812 -16.634 0.330 1.00 93.12 99 GLU A O 1
ATOM 809 N N . SER A 1 100 ? -3.463 -17.470 1.926 1.00 95.00 100 SER A N 1
ATOM 810 C CA . SER A 1 100 ? -4.485 -17.479 2.971 1.00 95.00 100 SER A CA 1
ATOM 811 C C . SER A 1 100 ? -4.881 -16.053 3.351 1.00 95.00 100 SER A C 1
ATOM 813 O O . SER A 1 100 ? -6.074 -15.743 3.417 1.00 95.00 100 SER A O 1
ATOM 815 N N . LEU A 1 101 ? -3.902 -15.148 3.474 1.00 95.44 101 LEU A N 1
ATOM 816 C CA . LEU A 1 101 ? -4.153 -13.730 3.715 1.00 95.44 101 LEU A CA 1
ATOM 817 C C . LEU A 1 101 ? -4.905 -13.095 2.542 1.00 95.44 101 LEU A C 1
ATOM 819 O O . LEU A 1 101 ? -5.896 -12.400 2.760 1.00 95.44 101 LEU A O 1
ATOM 823 N N . VAL A 1 102 ? -4.473 -13.340 1.301 1.00 94.50 102 VAL A N 1
ATOM 824 C CA . VAL A 1 102 ? -5.149 -12.802 0.106 1.00 94.50 102 VAL A CA 1
ATOM 825 C C . VAL A 1 102 ? -6.609 -13.255 0.057 1.00 94.50 102 VAL A C 1
ATOM 827 O O . VAL A 1 102 ? -7.490 -12.440 -0.220 1.00 94.50 102 VAL A O 1
ATOM 830 N N . LYS A 1 103 ? -6.893 -14.520 0.385 1.00 93.25 103 LYS A N 1
ATOM 831 C CA . LYS A 1 103 ? -8.264 -15.046 0.452 1.00 93.25 103 LYS A CA 1
ATOM 832 C C . LYS A 1 103 ? -9.100 -14.348 1.529 1.00 93.25 103 LYS A C 1
ATOM 834 O O . LYS A 1 103 ? -10.241 -13.979 1.255 1.00 93.25 103 LYS A O 1
ATOM 839 N N . ILE A 1 104 ? -8.540 -14.133 2.722 1.00 95.62 104 ILE A N 1
ATOM 840 C CA . ILE A 1 104 ? -9.210 -13.398 3.809 1.00 95.62 104 ILE A CA 1
ATOM 841 C C . ILE A 1 104 ? -9.549 -11.973 3.361 1.00 95.62 104 ILE A C 1
ATOM 843 O O . ILE A 1 104 ? -10.698 -11.551 3.475 1.00 95.62 104 ILE A O 1
ATOM 847 N N . LEU A 1 105 ? -8.574 -11.251 2.803 1.00 95.56 105 LEU A N 1
ATOM 848 C CA . LEU A 1 105 ? -8.760 -9.877 2.334 1.00 95.56 105 LEU A CA 1
ATOM 849 C C . LEU A 1 105 ? -9.816 -9.804 1.227 1.00 95.56 105 LEU A C 1
ATOM 851 O O . LEU A 1 105 ? -10.709 -8.959 1.286 1.00 95.56 105 LEU A O 1
ATOM 855 N N . ARG A 1 106 ? -9.789 -10.738 0.271 1.00 90.81 106 ARG A N 1
ATOM 856 C CA . ARG A 1 106 ? -10.780 -10.808 -0.809 1.00 90.81 106 ARG A CA 1
ATOM 857 C C . ARG A 1 106 ? -12.202 -10.951 -0.270 1.00 90.81 106 ARG A C 1
ATOM 859 O O . ARG A 1 106 ? -13.090 -10.238 -0.728 1.00 90.81 106 ARG A O 1
ATOM 866 N N . ASN A 1 107 ? -12.412 -11.805 0.731 1.00 92.25 107 ASN A N 1
ATOM 867 C CA . ASN A 1 107 ? -13.719 -11.975 1.375 1.00 92.25 107 ASN A CA 1
ATOM 868 C C . ASN A 1 107 ? -14.190 -10.711 2.118 1.00 92.25 107 ASN A C 1
ATOM 870 O O . ASN A 1 107 ? -15.387 -10.522 2.307 1.00 92.25 107 ASN A O 1
ATOM 874 N N . MET A 1 108 ? -13.266 -9.826 2.502 1.00 93.69 108 MET A N 1
ATOM 875 C CA . MET A 1 108 ? -13.561 -8.515 3.092 1.00 93.69 108 MET A CA 1
ATOM 876 C C . MET A 1 108 ? -13.778 -7.410 2.038 1.00 93.69 108 MET A C 1
ATOM 878 O O . MET A 1 108 ? -13.977 -6.249 2.396 1.00 93.69 108 MET A O 1
ATOM 882 N N . GLY A 1 109 ? -13.712 -7.732 0.740 1.00 92.69 109 GLY A N 1
ATOM 883 C CA . GLY A 1 109 ? -13.745 -6.740 -0.341 1.00 92.69 109 GLY A CA 1
ATOM 884 C C . GLY A 1 109 ? -12.465 -5.903 -0.434 1.00 92.69 109 GLY A C 1
ATOM 885 O O . GLY A 1 109 ? -12.506 -4.758 -0.885 1.00 92.69 109 GLY A O 1
ATOM 886 N N . VAL A 1 110 ? -11.341 -6.457 0.025 1.00 96.31 110 VAL A N 1
ATOM 887 C CA . VAL A 1 110 ? -10.018 -5.832 0.028 1.00 96.31 110 VAL A CA 1
ATOM 888 C C . VAL A 1 110 ? -9.118 -6.556 -0.966 1.00 96.31 110 VAL A C 1
ATOM 890 O O . VAL A 1 110 ? -9.016 -7.782 -0.971 1.00 96.31 110 VAL A O 1
ATOM 893 N N . TYR A 1 111 ? -8.441 -5.791 -1.813 1.00 96.19 111 TYR A N 1
ATOM 894 C CA . TYR A 1 111 ? -7.715 -6.318 -2.959 1.00 96.19 111 TYR A CA 1
ATOM 895 C C . TYR A 1 111 ? -6.209 -6.130 -2.809 1.00 96.19 111 TYR A C 1
ATOM 897 O O . TYR A 1 111 ? -5.722 -5.108 -2.323 1.00 96.19 111 TYR A O 1
ATOM 905 N N . CYS A 1 112 ? -5.466 -7.126 -3.280 1.00 96.81 112 CYS A N 1
ATOM 9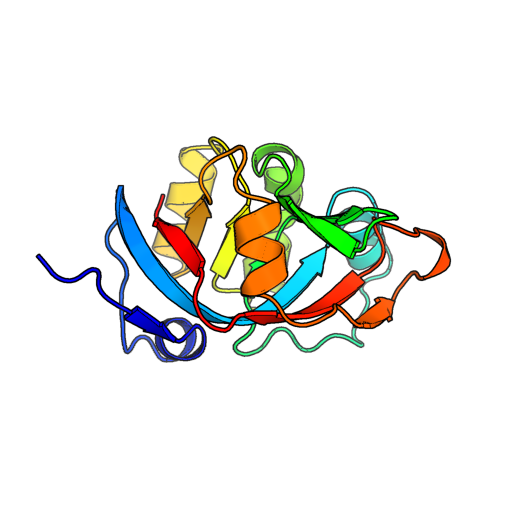06 C CA . CYS A 1 112 ? -4.017 -7.077 -3.397 1.00 96.81 112 CYS A CA 1
ATOM 907 C C . CYS A 1 112 ? -3.645 -7.054 -4.876 1.00 96.81 112 CYS A C 1
ATOM 909 O O . CYS A 1 112 ? -4.187 -7.826 -5.664 1.00 96.81 112 CYS A O 1
ATOM 911 N N . ALA A 1 113 ? -2.712 -6.188 -5.247 1.00 96.62 113 ALA A N 1
ATOM 912 C CA . ALA A 1 113 ? -2.213 -6.090 -6.604 1.00 96.62 113 ALA A CA 1
ATOM 913 C C . ALA A 1 113 ? -0.682 -6.073 -6.624 1.00 96.62 113 ALA A C 1
ATOM 915 O O . ALA A 1 113 ? -0.025 -5.552 -5.720 1.00 96.62 113 ALA A O 1
ATOM 916 N N . SER A 1 114 ? -0.111 -6.653 -7.670 1.00 95.94 114 SER A N 1
ATOM 917 C CA . SER A 1 114 ? 1.325 -6.742 -7.883 1.00 95.94 114 SER A CA 1
ATOM 918 C C . SER A 1 114 ? 1.708 -5.958 -9.129 1.00 95.94 114 SER A C 1
ATOM 920 O O . SER A 1 114 ? 1.087 -6.096 -10.185 1.00 95.94 114 SER A O 1
ATOM 922 N N . VAL A 1 115 ? 2.732 -5.122 -9.014 1.00 95.56 115 VAL A N 1
ATOM 923 C CA . VAL A 1 115 ? 3.405 -4.537 -10.168 1.00 95.56 115 VAL A CA 1
ATOM 924 C C . VAL A 1 115 ? 4.497 -5.488 -10.671 1.00 95.56 115 VAL A C 1
ATOM 926 O O . VAL A 1 115 ? 5.174 -6.129 -9.856 1.00 95.56 115 VAL A O 1
ATOM 929 N N . PRO A 1 116 ? 4.729 -5.567 -11.995 1.00 89.25 116 PRO A N 1
ATOM 930 C CA . PRO A 1 116 ? 5.883 -6.278 -12.536 1.00 89.25 116 PRO A CA 1
ATOM 931 C C . PRO A 1 116 ? 7.207 -5.783 -11.928 1.00 89.25 116 PRO A C 1
ATOM 933 O O . PRO A 1 116 ? 7.368 -4.604 -11.625 1.00 89.25 116 PRO A O 1
ATOM 936 N N . GLY A 1 117 ? 8.181 -6.675 -11.739 1.00 82.00 117 GLY A N 1
ATOM 937 C CA . GLY A 1 117 ? 9.525 -6.282 -11.299 1.00 82.00 117 GLY A CA 1
ATOM 938 C C . GLY A 1 117 ? 10.277 -5.492 -12.378 1.00 82.00 117 GLY A C 1
ATOM 939 O O . GLY A 1 117 ? 10.021 -5.665 -13.563 1.00 82.00 117 GLY A O 1
ATOM 940 N N . GLY A 1 118 ? 11.216 -4.626 -11.978 1.00 82.69 118 GLY A N 1
ATOM 941 C CA . GLY A 1 118 ? 12.090 -3.907 -12.922 1.00 82.69 118 GLY A CA 1
ATOM 942 C C . GLY A 1 118 ? 11.470 -2.679 -13.603 1.00 82.69 118 GLY A C 1
ATOM 943 O O . GLY A 1 118 ? 12.086 -2.095 -14.486 1.00 82.69 118 GLY A O 1
ATOM 944 N N . ILE A 1 119 ? 10.281 -2.239 -13.180 1.00 88.75 119 ILE A N 1
ATOM 945 C CA . ILE A 1 119 ? 9.542 -1.146 -13.836 1.00 88.75 119 ILE A CA 1
ATOM 946 C C . ILE A 1 119 ? 9.724 0.234 -13.182 1.00 88.75 119 ILE A C 1
ATOM 948 O O . ILE A 1 119 ? 8.913 1.131 -13.404 1.00 88.75 119 ILE A O 1
ATOM 952 N N . SER A 1 120 ? 10.748 0.439 -12.352 1.00 87.69 120 SER A N 1
ATOM 953 C CA . SER A 1 120 ? 10.865 1.658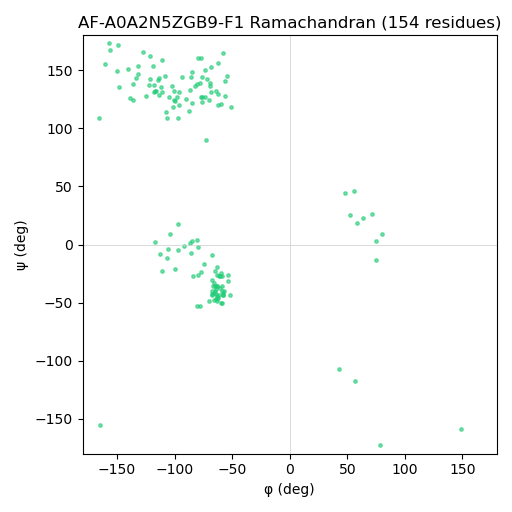 -11.533 1.00 87.69 120 SER A CA 1
ATOM 954 C C . SER A 1 120 ? 10.893 2.951 -12.365 1.00 87.69 120 SER A C 1
ATOM 956 O O . SER A 1 120 ? 10.283 3.943 -11.979 1.00 87.69 120 SER A O 1
ATOM 958 N N . SER A 1 121 ? 11.516 2.935 -13.552 1.00 88.50 121 SER A N 1
ATOM 959 C CA . SER A 1 121 ? 11.485 4.081 -14.482 1.00 88.50 121 SER A CA 1
ATOM 960 C C . SER A 1 121 ? 10.070 4.370 -15.004 1.00 88.50 121 SER A C 1
ATOM 962 O O . SER A 1 121 ? 9.657 5.525 -15.092 1.00 88.50 121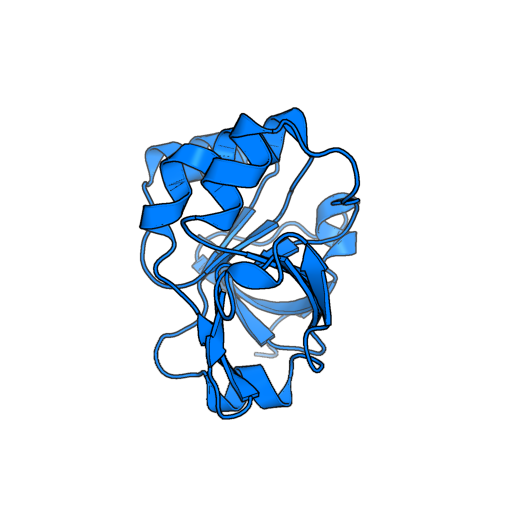 SER A O 1
ATOM 964 N N . TYR A 1 122 ? 9.296 3.323 -15.304 1.00 91.44 122 TYR A N 1
ATOM 965 C CA . TYR A 1 122 ? 7.897 3.457 -15.709 1.00 91.44 122 TYR A CA 1
ATOM 966 C C . TYR A 1 122 ? 7.031 4.005 -14.568 1.00 91.44 122 TYR A C 1
ATOM 968 O O . TYR A 1 122 ? 6.208 4.889 -14.801 1.00 91.44 122 TYR A O 1
ATOM 976 N N . LEU A 1 123 ? 7.238 3.539 -13.334 1.00 92.00 123 LEU A N 1
ATOM 977 C CA . LEU A 1 123 ? 6.519 4.046 -12.164 1.00 92.00 123 LEU A CA 1
ATOM 978 C C . LEU A 1 123 ? 6.815 5.526 -11.923 1.00 92.00 123 LEU A C 1
ATOM 980 O O . LEU A 1 123 ? 5.877 6.303 -11.779 1.00 92.00 123 LEU A O 1
ATOM 984 N N . SER A 1 124 ? 8.081 5.941 -11.976 1.00 88.94 124 SER A N 1
ATOM 985 C CA . SER A 1 124 ? 8.470 7.348 -11.799 1.00 88.94 124 SER A CA 1
ATOM 986 C C . SER A 1 124 ? 7.896 8.300 -12.845 1.00 88.94 124 SER A C 1
ATOM 988 O O . SER A 1 124 ? 7.699 9.471 -12.549 1.00 88.94 124 SER A O 1
ATOM 990 N N . LYS A 1 125 ? 7.598 7.825 -14.059 1.00 91.75 125 LYS A N 1
ATOM 991 C CA . LYS A 1 125 ? 6.920 8.641 -15.083 1.00 91.75 125 LYS A CA 1
ATOM 992 C C . LYS A 1 125 ? 5.418 8.790 -14.827 1.00 91.75 125 LYS A C 1
ATOM 994 O O . LYS A 1 125 ? 4.799 9.728 -15.325 1.00 91.75 125 LYS A O 1
ATOM 999 N N . ASN A 1 126 ? 4.826 7.856 -14.085 1.00 94.50 126 ASN A N 1
ATOM 1000 C CA . ASN A 1 126 ? 3.377 7.724 -13.931 1.00 94.50 126 ASN A CA 1
ATOM 1001 C C . ASN A 1 126 ? 2.862 8.029 -12.527 1.00 94.50 126 ASN A C 1
ATOM 1003 O O . ASN A 1 126 ? 1.649 8.116 -12.331 1.00 94.50 126 ASN A O 1
ATOM 1007 N N . ILE A 1 127 ? 3.762 8.208 -11.570 1.00 94.19 127 ILE A N 1
ATOM 1008 C CA . ILE A 1 127 ? 3.470 8.599 -10.199 1.00 94.19 127 ILE A CA 1
ATOM 1009 C C . ILE A 1 127 ? 4.063 9.984 -9.992 1.00 94.19 127 ILE A C 1
ATOM 1011 O O . ILE A 1 127 ? 5.221 10.227 -10.320 1.00 94.19 127 ILE A O 1
ATOM 1015 N N . GLN A 1 128 ? 3.241 10.905 -9.497 1.00 93.88 128 GLN A N 1
ATOM 1016 C CA . GLN A 1 128 ? 3.694 12.254 -9.171 1.00 93.88 128 GLN A CA 1
ATOM 1017 C C . GLN A 1 128 ? 4.755 12.207 -8.064 1.00 93.88 128 GLN A C 1
ATOM 1019 O O . GLN A 1 128 ? 4.801 11.255 -7.281 1.00 93.88 128 GLN A O 1
ATOM 1024 N N . THR A 1 129 ? 5.602 13.230 -7.985 1.00 90.94 129 THR A N 1
ATOM 1025 C CA . THR A 1 129 ? 6.616 13.334 -6.929 1.00 90.94 129 THR A CA 1
ATOM 1026 C C . THR A 1 129 ? 5.964 13.146 -5.553 1.00 90.94 129 THR A C 1
ATOM 1028 O O . THR A 1 129 ? 5.071 13.920 -5.215 1.00 90.94 129 THR A O 1
ATOM 1031 N N . PRO A 1 130 ? 6.347 12.112 -4.779 1.00 92.69 130 PRO A N 1
ATOM 1032 C CA . PRO A 1 130 ? 5.733 11.862 -3.484 1.00 92.69 130 PRO A CA 1
ATOM 1033 C C . PRO A 1 130 ? 6.109 12.926 -2.456 1.00 92.69 130 PRO A C 1
ATOM 1035 O O . PRO A 1 130 ? 7.283 13.267 -2.309 1.00 92.69 130 PRO A O 1
ATOM 1038 N N . GLU A 1 131 ? 5.128 13.387 -1.690 1.00 92.62 131 GLU A N 1
ATOM 1039 C CA . GLU A 1 131 ? 5.331 14.342 -0.602 1.00 92.62 131 GLU A CA 1
ATOM 1040 C C . GLU A 1 131 ? 5.353 13.604 0.734 1.00 92.62 131 GLU A C 1
ATOM 1042 O O . GLU A 1 131 ? 4.419 12.870 1.058 1.00 92.62 131 GLU A O 1
ATOM 1047 N N . SER A 1 132 ? 6.432 13.769 1.505 1.00 94.06 132 SER A N 1
ATOM 1048 C CA . SER A 1 132 ? 6.563 13.126 2.815 1.00 94.06 132 SER A CA 1
ATOM 1049 C C . SER A 1 132 ? 5.708 13.846 3.852 1.00 94.06 132 SER A C 1
ATOM 1051 O O . SER A 1 132 ? 5.900 15.039 4.106 1.00 94.06 132 SER A O 1
ATOM 1053 N N . ILE A 1 133 ? 4.799 13.102 4.476 1.00 95.62 133 ILE A N 1
ATOM 1054 C CA . ILE A 1 133 ? 3.830 13.621 5.447 1.00 95.62 133 ILE A CA 1
ATOM 1055 C C . ILE A 1 133 ? 4.089 13.144 6.872 1.00 95.62 133 ILE A C 1
ATOM 1057 O O . ILE A 1 133 ? 3.674 13.814 7.813 1.00 95.62 133 ILE A O 1
ATOM 1061 N N . LEU A 1 134 ? 4.789 12.021 7.055 1.00 96.31 134 LEU A N 1
ATOM 1062 C CA . LEU A 1 134 ? 5.098 11.494 8.381 1.00 96.31 134 LEU A CA 1
ATOM 1063 C C . LEU A 1 134 ? 6.422 10.732 8.388 1.00 96.31 134 LEU A C 1
ATOM 1065 O O . LEU A 1 134 ? 6.799 10.108 7.395 1.00 96.31 134 LEU A O 1
ATOM 1069 N N . TYR A 1 135 ? 7.094 10.765 9.539 1.00 95.94 135 TYR A N 1
ATOM 1070 C CA . TYR A 1 135 ? 8.364 10.084 9.789 1.00 95.94 135 TYR A CA 1
ATOM 1071 C C . TYR A 1 135 ? 9.470 10.460 8.791 1.00 95.94 135 TYR A C 1
ATOM 1073 O O . TYR A 1 135 ? 10.156 9.585 8.264 1.00 95.94 135 TYR A O 1
ATOM 1081 N N . LYS A 1 136 ? 9.636 11.764 8.516 1.00 95.12 136 LYS A N 1
ATOM 1082 C CA . LYS A 1 136 ? 10.620 12.306 7.555 1.00 95.12 136 LYS A CA 1
ATOM 1083 C C . LYS A 1 136 ? 12.050 11.830 7.832 1.00 95.12 136 LYS A C 1
ATOM 1085 O O . LYS A 1 136 ? 12.841 11.659 6.907 1.00 95.12 136 LYS A O 1
ATOM 1090 N N . GLU A 1 137 ? 12.371 11.586 9.096 1.00 95.50 137 GLU A N 1
ATOM 1091 C CA . GLU A 1 137 ? 13.648 11.049 9.555 1.00 95.50 137 GLU A CA 1
ATOM 1092 C C . GLU A 1 137 ? 13.947 9.633 9.034 1.00 95.50 137 GLU A C 1
ATOM 1094 O O . GLU A 1 137 ? 15.107 9.233 8.997 1.00 95.50 137 GLU A O 1
ATOM 1099 N N . LEU A 1 138 ? 12.935 8.882 8.579 1.00 94.31 138 LEU A N 1
ATOM 1100 C CA . LEU A 1 138 ? 13.103 7.549 7.986 1.00 94.31 138 LEU A CA 1
ATOM 1101 C C . LEU A 1 138 ? 13.556 7.595 6.516 1.00 94.31 138 LEU A C 1
ATOM 1103 O O . LEU A 1 138 ? 13.756 6.548 5.893 1.00 94.31 138 LEU A O 1
ATOM 1107 N N . GLY A 1 139 ? 13.698 8.785 5.923 1.00 93.12 139 GLY A N 1
ATOM 1108 C CA . GLY A 1 139 ? 14.141 8.950 4.541 1.00 93.12 139 GLY A CA 1
ATOM 1109 C C . GLY A 1 139 ? 13.239 8.189 3.567 1.00 93.12 139 GLY A C 1
ATOM 1110 O O . GLY A 1 139 ? 12.044 8.461 3.479 1.00 93.12 139 GLY A O 1
ATOM 1111 N N . CYS A 1 140 ? 13.784 7.202 2.853 1.00 92.19 140 CYS A N 1
ATOM 1112 C CA . CYS A 1 140 ? 13.045 6.407 1.865 1.00 92.19 140 CYS A CA 1
ATOM 1113 C C . CYS A 1 140 ? 11.953 5.494 2.469 1.00 92.19 140 CYS A C 1
ATOM 1115 O O . CYS A 1 140 ? 11.202 4.880 1.710 1.00 92.19 140 CYS A O 1
ATOM 1117 N N . GLU A 1 141 ? 11.890 5.360 3.799 1.00 95.06 141 GLU A N 1
ATOM 1118 C CA . GLU A 1 141 ? 10.817 4.668 4.533 1.00 95.06 141 GLU A CA 1
ATOM 1119 C C . GLU A 1 141 ? 9.834 5.624 5.212 1.00 95.06 141 GLU A C 1
ATOM 1121 O O . GLU A 1 141 ? 8.979 5.165 5.963 1.00 95.06 141 GLU A O 1
ATOM 1126 N N . SER A 1 142 ? 9.913 6.932 4.943 1.00 96.12 142 SER A N 1
ATOM 1127 C CA . SER A 1 142 ? 8.868 7.869 5.375 1.00 96.12 142 SER A CA 1
ATOM 1128 C C . SER A 1 142 ? 7.505 7.466 4.800 1.00 96.12 142 SER A C 1
ATOM 1130 O O . SER A 1 142 ? 7.415 6.689 3.843 1.00 96.12 142 SER A O 1
ATOM 1132 N N . ILE A 1 143 ? 6.432 8.033 5.346 1.00 97.38 143 ILE A N 1
ATOM 1133 C CA . ILE A 1 143 ? 5.110 7.920 4.731 1.00 97.38 143 ILE A CA 1
ATOM 1134 C C . ILE A 1 143 ? 4.925 9.085 3.771 1.00 97.38 143 ILE A C 1
ATOM 1136 O O . ILE A 1 143 ? 5.049 10.246 4.167 1.00 97.38 143 ILE A O 1
ATOM 1140 N N . PHE A 1 144 ? 4.604 8.768 2.521 1.00 96.38 144 PHE A N 1
ATOM 1141 C CA . PHE A 1 144 ? 4.370 9.762 1.484 1.00 96.38 144 PHE A CA 1
ATOM 1142 C C . PHE A 1 144 ? 2.948 9.681 0.943 1.00 96.38 144 PHE A C 1
ATOM 1144 O O . PHE A 1 144 ? 2.349 8.604 0.916 1.00 96.38 144 PHE A O 1
ATOM 1151 N N . VAL A 1 145 ? 2.445 10.798 0.425 1.00 96.62 145 VAL A N 1
ATOM 1152 C CA . VAL A 1 145 ? 1.239 10.831 -0.413 1.00 96.62 145 VAL A CA 1
ATOM 1153 C C . VAL A 1 145 ? 1.644 11.120 -1.847 1.00 96.62 145 VAL A C 1
ATOM 1155 O O . VAL A 1 145 ? 2.593 11.862 -2.103 1.00 96.62 145 VAL A O 1
ATOM 1158 N N . SER A 1 146 ? 0.937 10.521 -2.797 1.00 96.25 146 SER A N 1
ATOM 1159 C CA . SER A 1 146 ? 1.103 10.835 -4.210 1.00 96.25 146 SER A CA 1
ATOM 1160 C C . SER A 1 146 ? -0.153 10.474 -5.002 1.00 96.25 146 SER A C 1
ATOM 1162 O O . SER A 1 146 ? -1.094 9.862 -4.491 1.00 96.25 146 SER A O 1
ATOM 1164 N N . LYS A 1 147 ? -0.157 10.839 -6.283 1.00 97.12 147 LYS A N 1
ATOM 1165 C CA . LYS A 1 147 ? -1.171 10.454 -7.259 1.00 97.12 147 LYS A CA 1
ATOM 1166 C C . LYS A 1 147 ? -0.542 9.628 -8.362 1.00 97.12 147 LYS A C 1
ATOM 1168 O O . LYS A 1 147 ? 0.471 10.007 -8.955 1.00 97.12 147 LYS A O 1
ATOM 1173 N N . VAL A 1 148 ? -1.191 8.516 -8.674 1.00 96.12 148 VAL A N 1
ATOM 1174 C CA . VAL A 1 148 ? -0.853 7.667 -9.805 1.00 96.12 148 VAL A CA 1
ATOM 1175 C C . VAL A 1 148 ? -1.763 7.981 -10.985 1.00 96.12 148 VAL A C 1
ATOM 1177 O O . VAL A 1 148 ? -2.988 7.986 -10.863 1.00 96.12 148 VAL A O 1
ATOM 1180 N N . ARG A 1 149 ? -1.162 8.261 -12.144 1.00 93.56 149 ARG A N 1
ATOM 1181 C CA . ARG A 1 149 ? -1.883 8.594 -13.380 1.00 93.56 149 ARG A CA 1
ATOM 1182 C C . ARG A 1 149 ? -2.384 7.345 -14.082 1.00 93.56 149 ARG A C 1
ATOM 1184 O O . ARG A 1 149 ? -3.555 7.274 -14.425 1.00 93.56 149 ARG A O 1
ATOM 1191 N N . HIS A 1 150 ? -1.498 6.389 -14.328 1.00 92.50 150 HIS A N 1
ATOM 1192 C CA . HIS A 1 150 ? -1.833 5.093 -14.910 1.00 92.50 150 HIS A CA 1
ATOM 1193 C C . HIS A 1 150 ? -0.652 4.138 -14.721 1.00 92.50 150 HIS A C 1
ATOM 1195 O O . HIS A 1 150 ? 0.383 4.298 -15.362 1.00 92.50 150 HIS A O 1
ATOM 1201 N N . ILE A 1 151 ? -0.786 3.141 -13.847 1.00 95.12 151 ILE A N 1
ATOM 1202 C CA . ILE A 1 151 ? 0.214 2.066 -13.726 1.00 95.12 151 ILE A CA 1
ATOM 1203 C C . ILE A 1 151 ? -0.427 0.713 -13.982 1.00 95.12 151 ILE A C 1
ATOM 1205 O O . ILE A 1 151 ? -1.577 0.492 -13.607 1.00 95.12 151 ILE A O 1
ATOM 1209 N N . LEU A 1 152 ? 0.313 -0.174 -14.641 1.00 95.00 152 LEU A N 1
ATOM 1210 C CA . LEU A 1 152 ? -0.102 -1.552 -14.859 1.00 95.00 152 LEU A CA 1
ATOM 1211 C C . LEU A 1 152 ? 0.085 -2.368 -13.577 1.00 95.00 152 LEU A C 1
ATOM 1213 O O . LEU A 1 152 ? 1.189 -2.428 -13.033 1.00 95.00 152 LEU A O 1
ATOM 1217 N N . VAL A 1 153 ? -0.979 -3.036 -13.142 1.00 95.81 153 VAL A N 1
ATOM 1218 C CA . VAL A 1 153 ? -0.955 -3.998 -12.038 1.00 95.81 153 VAL A CA 1
ATOM 1219 C C . VAL A 1 153 ? -1.660 -5.290 -12.421 1.00 95.81 153 VAL A C 1
ATOM 1221 O O . VAL A 1 153 ? -2.577 -5.289 -13.243 1.00 95.81 153 VAL A O 1
ATOM 1224 N N . GLN A 1 154 ? -1.258 -6.379 -11.779 1.00 95.44 154 GLN A N 1
ATOM 1225 C CA . GLN A 1 154 ? -1.981 -7.642 -11.767 1.00 95.44 154 GLN A CA 1
ATOM 1226 C C . GLN A 1 154 ? -2.669 -7.816 -10.415 1.00 95.44 154 GLN A C 1
ATOM 1228 O O . GLN A 1 154 ? -2.008 -7.727 -9.383 1.00 95.44 154 GLN A O 1
ATOM 1233 N N . PHE A 1 155 ? -3.974 -8.072 -10.395 1.00 94.75 155 PHE A N 1
ATOM 1234 C CA . PHE A 1 155 ? -4.674 -8.396 -9.149 1.00 94.75 155 PHE A CA 1
ATOM 1235 C C . PHE A 1 155 ? -4.418 -9.850 -8.743 1.00 94.75 155 PHE A C 1
ATOM 1237 O O . PHE A 1 155 ? -4.388 -10.728 -9.604 1.00 94.75 155 PHE A O 1
ATOM 1244 N N . LEU A 1 156 ? -4.214 -10.088 -7.446 1.00 91.94 156 LEU A N 1
ATOM 1245 C CA . LEU A 1 156 ? -3.889 -11.395 -6.864 1.00 91.94 156 LEU A CA 1
ATOM 1246 C C . LEU A 1 156 ? -5.140 -12.158 -6.408 1.00 91.94 156 LEU A C 1
ATOM 1248 O O . LEU A 1 156 ? -6.093 -11.544 -5.869 1.00 91.94 156 LEU A O 1
#

Mean predicted aligned error: 3.44 Å

Nearest PDB structures (foldseek):
  6uqm-assembly1_B  TM=8.751E-01  e=9.138E-12  Leishmania major strain Friedlin
  6uql-assembly1_A  TM=8.615E-01  e=6.396E-11  Leishmania major strain Friedlin
  5dni-assembly2_B  TM=8.144E-01  e=4.673E-11  Methanocaldococcus jannaschii DSM 2661
  6unz-assembly1_B  TM=8.284E-01  e=1.540E-10  Leishmania major strain Friedlin
  7xky-assembly1_B  TM=7.900E-01  e=6.947E-10  Methanocaldococcus jannaschii